Protein AF-W9T2J9-F1 (afdb_monomer_lite)

Secondary structure (DSSP, 8-state):
-HHHHHHHHHHT--S-TTHHHHHHHHHHHHTT--THHHHHHHTTHHHHHHHHHHHHHHHHHHHHHHHHHHTT---HHHHGGG---

Radius of gyration: 17.92 Å; chains: 1; bounding box: 50×19×44 Å

Foldseek 3Di:
DLVVLLVVVVVVFDLDQPSVLVSVQVSCVVVVHDNVVSVVCVVVSVVVSVVVSVVVVVVVVVVCQVVCVVVVNDDPCVVCVVVPD

pLDDT: mean 87.93, std 8.73, range [53.66, 98.06]

Sequence (85 aa):
MIILTATLASIGTAGIPGAGLIMLGLVLTAAGLPLEGVALIAGIDRILDMARTTVNVAGDLMTTTLVGRSEQELDRAIYDSGNKE

Structure (mmCIF, N/CA/C/O backbone):
data_AF-W9T2J9-F1
#
_entry.id   AF-W9T2J9-F1
#
loop_
_atom_site.group_PDB
_atom_site.id
_atom_site.type_symbol
_atom_site.label_atom_id
_atom_site.label_alt_id
_atom_site.label_comp_id
_atom_site.label_asym_id
_atom_site.label_entity_id
_atom_site.label_seq_id
_atom_site.pdbx_PDB_ins_code
_atom_site.Cartn_x
_atom_site.Cartn_y
_atom_site.Cartn_z
_atom_site.occupancy
_atom_site.B_iso_or_equiv
_atom_site.auth_seq_id
_atom_site.auth_comp_id
_atom_site.auth_asym_id
_atom_site.auth_atom_id
_atom_site.pdbx_PDB_model_num
ATOM 1 N N . MET A 1 1 ? 16.525 -4.391 -0.001 1.00 73.00 1 MET A N 1
ATOM 2 C CA . MET A 1 1 ? 16.591 -3.018 -0.545 1.00 73.00 1 MET A CA 1
ATOM 3 C C . MET A 1 1 ? 15.277 -2.585 -1.172 1.00 73.00 1 MET A C 1
ATOM 5 O O . MET A 1 1 ? 14.696 -1.662 -0.637 1.00 73.00 1 MET A O 1
ATOM 9 N N . ILE A 1 2 ? 14.751 -3.276 -2.193 1.00 82.44 2 ILE A N 1
ATOM 10 C CA . ILE A 1 2 ? 13.521 -2.861 -2.906 1.00 82.44 2 ILE A CA 1
ATOM 11 C C . ILE A 1 2 ? 12.334 -2.573 -1.970 1.00 82.44 2 ILE A C 1
ATOM 13 O O . ILE A 1 2 ? 11.790 -1.479 -2.028 1.00 82.44 2 ILE A O 1
ATOM 17 N N . ILE A 1 3 ? 11.969 -3.507 -1.079 1.00 85.62 3 ILE A N 1
ATOM 18 C CA . ILE A 1 3 ? 10.836 -3.318 -0.148 1.00 85.62 3 ILE A CA 1
ATOM 19 C C . ILE A 1 3 ? 11.072 -2.108 0.763 1.00 85.62 3 ILE A C 1
ATOM 21 O O . ILE A 1 3 ? 10.216 -1.242 0.859 1.00 85.62 3 ILE A O 1
ATOM 25 N N . LEU A 1 4 ? 12.257 -2.007 1.372 1.00 86.94 4 LEU A N 1
ATOM 26 C CA . LEU A 1 4 ? 12.608 -0.894 2.257 1.00 86.94 4 LEU A CA 1
ATOM 27 C C . LEU A 1 4 ? 12.544 0.459 1.530 1.00 86.94 4 LEU A C 1
ATOM 29 O O . LEU A 1 4 ? 11.934 1.398 2.031 1.00 86.94 4 LEU A O 1
ATOM 33 N N . THR A 1 5 ? 13.144 0.555 0.341 1.00 83.88 5 THR A N 1
ATOM 34 C CA . THR A 1 5 ? 13.120 1.773 -0.477 1.00 83.88 5 THR A CA 1
ATOM 35 C C . THR A 1 5 ? 11.698 2.121 -0.907 1.00 83.88 5 THR A C 1
ATOM 37 O O . THR A 1 5 ? 11.328 3.287 -0.840 1.00 83.88 5 THR A O 1
ATOM 40 N N . ALA A 1 6 ? 10.882 1.134 -1.287 1.00 83.75 6 ALA A N 1
ATOM 41 C CA . ALA A 1 6 ? 9.486 1.346 -1.662 1.00 83.75 6 ALA A CA 1
ATOM 42 C C . ALA A 1 6 ? 8.631 1.837 -0.481 1.00 83.75 6 ALA A C 1
ATOM 44 O O . ALA A 1 6 ? 7.857 2.777 -0.646 1.00 83.75 6 ALA A O 1
ATOM 45 N N . THR A 1 7 ? 8.806 1.264 0.715 1.00 86.44 7 THR A N 1
ATOM 46 C CA . THR A 1 7 ? 8.109 1.701 1.937 1.00 86.44 7 THR A CA 1
ATOM 47 C C . THR A 1 7 ? 8.514 3.113 2.356 1.00 86.44 7 THR A C 1
ATOM 49 O O . THR A 1 7 ? 7.672 3.909 2.755 1.00 86.44 7 THR A O 1
ATOM 52 N N . LEU A 1 8 ? 9.800 3.460 2.268 1.00 84.75 8 LEU A N 1
ATOM 53 C CA . LEU A 1 8 ? 10.251 4.815 2.598 1.00 84.75 8 LEU A CA 1
ATOM 54 C C . LEU A 1 8 ? 9.782 5.832 1.557 1.00 84.75 8 LEU A C 1
ATOM 56 O O . LEU A 1 8 ? 9.357 6.928 1.913 1.00 84.75 8 LEU A O 1
ATOM 60 N N . ALA A 1 9 ? 9.812 5.454 0.279 1.00 81.44 9 ALA A N 1
ATOM 61 C CA . ALA A 1 9 ? 9.285 6.272 -0.798 1.00 81.44 9 ALA A CA 1
ATOM 62 C C . ALA A 1 9 ? 7.788 6.556 -0.579 1.00 81.44 9 ALA A C 1
ATOM 64 O O . ALA A 1 9 ? 7.374 7.712 -0.663 1.00 81.44 9 ALA A O 1
ATOM 65 N N . SER A 1 10 ? 6.975 5.555 -0.218 1.00 78.94 10 SER A N 1
ATOM 66 C CA . SER A 1 10 ? 5.522 5.741 -0.086 1.00 78.94 10 SER A CA 1
ATOM 67 C C . SER A 1 10 ? 5.122 6.838 0.907 1.00 78.94 10 SER A C 1
ATOM 69 O O . SER A 1 10 ? 4.119 7.502 0.676 1.00 78.94 10 SER A O 1
ATOM 71 N N . ILE A 1 11 ? 5.928 7.103 1.944 1.00 81.12 11 ILE A N 1
ATOM 72 C CA . ILE A 1 11 ? 5.688 8.189 2.915 1.00 81.12 11 ILE A CA 1
ATOM 73 C C . ILE A 1 11 ? 5.664 9.570 2.233 1.00 81.12 11 ILE A C 1
ATOM 75 O O . ILE A 1 11 ? 4.882 10.436 2.612 1.00 81.12 11 ILE A O 1
ATOM 79 N N . GLY A 1 12 ? 6.507 9.785 1.220 1.00 71.50 12 GLY A N 1
ATOM 80 C CA . GLY A 1 12 ? 6.630 11.066 0.514 1.00 71.50 12 GLY A CA 1
ATOM 81 C C . GLY A 1 12 ? 5.668 11.249 -0.663 1.00 71.50 12 GLY A C 1
ATOM 82 O O . GLY A 1 12 ? 5.762 12.254 -1.367 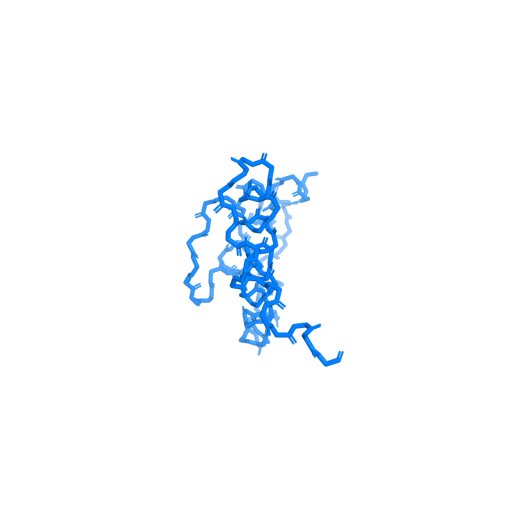1.00 71.50 12 GLY A O 1
ATOM 83 N N . THR A 1 13 ? 4.775 10.290 -0.928 1.00 69.75 13 THR A N 1
ATOM 84 C CA . THR A 1 13 ? 3.903 10.328 -2.112 1.00 69.75 13 THR A CA 1
ATOM 85 C C . THR A 1 13 ? 2.556 10.947 -1.757 1.00 69.75 13 THR A C 1
ATOM 87 O O . THR A 1 13 ? 1.755 10.330 -1.060 1.00 69.75 13 THR A O 1
ATOM 90 N N . ALA A 1 14 ? 2.271 12.152 -2.252 1.00 65.44 14 ALA A N 1
ATOM 91 C CA . ALA A 1 14 ? 0.920 12.708 -2.180 1.00 65.44 14 ALA A CA 1
ATOM 92 C C . ALA A 1 14 ? -0.062 11.859 -3.016 1.00 65.44 14 ALA A C 1
ATOM 94 O O . ALA A 1 14 ? 0.327 11.290 -4.037 1.00 65.44 14 ALA A O 1
ATOM 95 N N . GLY A 1 15 ? -1.338 11.806 -2.615 1.00 69.06 15 GLY A N 1
ATOM 96 C CA . GLY A 1 15 ? -2.410 11.066 -3.301 1.00 69.06 15 GLY A CA 1
ATOM 97 C C . GLY A 1 15 ? -2.866 11.703 -4.619 1.00 69.06 15 GLY A C 1
ATOM 98 O O . GLY A 1 15 ? -4.047 11.992 -4.789 1.00 69.06 15 GLY A O 1
ATOM 99 N N . ILE A 1 16 ? -1.933 11.978 -5.532 1.00 82.25 16 ILE A N 1
ATOM 100 C CA . ILE A 1 16 ? -2.217 12.507 -6.869 1.00 82.25 16 ILE A CA 1
ATOM 101 C C . ILE A 1 16 ? -2.222 11.374 -7.907 1.00 82.25 16 ILE A C 1
ATOM 103 O O . ILE A 1 16 ? -1.417 10.443 -7.794 1.00 82.25 16 ILE A O 1
ATOM 107 N N . PRO A 1 17 ? -3.072 11.448 -8.948 1.00 83.06 17 PRO A N 1
ATOM 108 C CA . PRO A 1 17 ? -3.087 10.442 -10.004 1.00 83.06 17 PRO A CA 1
ATOM 109 C C . PRO A 1 17 ? -1.724 10.286 -10.692 1.00 83.06 17 PRO A C 1
ATOM 111 O O . PRO A 1 17 ? -1.089 11.277 -11.059 1.00 83.06 17 PRO A O 1
ATOM 114 N N . GLY A 1 18 ? -1.294 9.042 -10.906 1.00 81.75 18 GLY A N 1
ATOM 115 C CA . GLY A 1 18 ? -0.048 8.707 -11.609 1.00 81.75 18 GLY A CA 1
ATOM 116 C C . GLY A 1 18 ? 1.235 8.813 -10.771 1.00 81.75 18 GLY A C 1
ATOM 117 O O . GLY A 1 18 ? 2.328 8.580 -11.294 1.00 81.75 18 GLY A O 1
ATOM 118 N N . ALA A 1 19 ? 1.141 9.103 -9.468 1.00 84.31 19 ALA A N 1
ATOM 119 C CA . ALA A 1 19 ? 2.314 9.185 -8.591 1.00 84.31 19 ALA A CA 1
ATOM 120 C C . ALA A 1 19 ? 3.092 7.859 -8.492 1.00 84.31 19 ALA A C 1
ATOM 122 O O . ALA A 1 19 ? 4.308 7.841 -8.290 1.00 84.31 19 ALA A O 1
ATOM 123 N N . GLY A 1 20 ? 2.414 6.726 -8.688 1.00 85.75 20 GLY A N 1
ATOM 124 C CA . GLY A 1 20 ? 3.057 5.421 -8.605 1.00 85.75 20 GLY A CA 1
ATOM 125 C C . GLY A 1 20 ? 4.025 5.100 -9.747 1.00 85.75 20 GLY A C 1
ATOM 126 O O . GLY A 1 20 ? 4.940 4.310 -9.528 1.00 85.75 20 GLY A O 1
ATOM 127 N N . LEU A 1 21 ? 3.901 5.724 -10.927 1.00 90.00 21 LEU A N 1
ATOM 128 C CA . LEU A 1 21 ? 4.913 5.590 -11.988 1.00 90.00 21 LEU A CA 1
ATOM 129 C C . LEU A 1 21 ? 6.208 6.324 -11.633 1.00 90.00 21 LEU A C 1
ATOM 131 O O . LEU A 1 21 ? 7.297 5.808 -11.883 1.00 90.00 21 LEU A O 1
ATOM 135 N N . ILE A 1 22 ? 6.089 7.493 -10.999 1.00 87.94 22 ILE A N 1
ATOM 136 C CA . ILE A 1 22 ? 7.235 8.273 -10.516 1.00 87.94 22 ILE A CA 1
ATOM 137 C C . ILE A 1 22 ? 8.003 7.451 -9.473 1.00 87.94 22 ILE A C 1
ATOM 139 O O . ILE A 1 22 ? 9.223 7.304 -9.560 1.00 87.94 22 ILE A O 1
ATOM 143 N N . MET A 1 23 ? 7.278 6.836 -8.536 1.00 88.25 23 MET A N 1
ATOM 144 C CA . MET A 1 23 ? 7.885 6.008 -7.494 1.00 88.25 23 MET A CA 1
ATOM 145 C C . MET A 1 23 ? 8.457 4.693 -8.005 1.00 88.25 23 MET A C 1
ATOM 147 O O . MET A 1 23 ? 9.516 4.271 -7.542 1.00 88.25 23 MET A O 1
ATOM 151 N N . LEU A 1 24 ? 7.824 4.072 -8.999 1.00 89.00 24 LEU A N 1
ATOM 152 C CA . LEU A 1 24 ? 8.396 2.909 -9.668 1.00 89.00 24 LEU A CA 1
ATOM 153 C C . LEU A 1 24 ? 9.748 3.255 -10.312 1.00 89.00 24 LEU A C 1
ATOM 155 O O . LEU A 1 24 ? 10.713 2.518 -10.126 1.00 89.00 24 LEU A O 1
ATOM 159 N N . GLY A 1 25 ? 9.844 4.396 -11.001 1.00 89.56 25 GLY A N 1
ATOM 160 C CA . GLY A 1 25 ? 11.101 4.868 -11.585 1.00 89.56 25 GLY A CA 1
ATOM 161 C C . GLY A 1 25 ? 12.200 5.093 -10.540 1.00 89.56 25 GLY A C 1
ATOM 162 O O . GLY A 1 25 ? 13.339 4.663 -10.740 1.00 89.56 25 GLY A O 1
ATOM 163 N N . LEU A 1 26 ? 11.851 5.687 -9.393 1.00 87.56 26 LEU A N 1
ATOM 164 C CA . LEU A 1 26 ? 12.767 5.865 -8.262 1.00 87.56 26 LEU A CA 1
ATOM 165 C C . LEU A 1 26 ? 13.283 4.521 -7.725 1.00 87.56 26 LEU A C 1
ATOM 167 O O . LEU A 1 26 ? 14.487 4.356 -7.530 1.00 87.56 26 LEU A O 1
ATOM 171 N N . VAL A 1 27 ? 12.390 3.550 -7.511 1.00 88.12 27 VAL A N 1
ATOM 172 C CA . VAL A 1 27 ? 12.742 2.230 -6.963 1.00 88.12 27 VAL A CA 1
ATOM 173 C C . VAL A 1 27 ? 13.611 1.428 -7.933 1.00 88.12 27 VAL A C 1
ATOM 175 O O . VAL A 1 27 ? 14.594 0.826 -7.501 1.00 88.12 27 VAL A O 1
ATOM 178 N N . LEU A 1 28 ? 13.295 1.437 -9.232 1.00 89.94 28 LEU A N 1
ATOM 179 C CA . LEU A 1 28 ? 14.099 0.752 -10.249 1.00 89.94 28 LEU A CA 1
ATOM 180 C C . LEU A 1 28 ? 15.497 1.369 -10.361 1.00 89.94 28 LEU A C 1
ATOM 182 O O . LEU A 1 28 ? 16.484 0.636 -10.328 1.00 89.94 28 LEU A O 1
ATOM 186 N N . THR A 1 29 ? 15.591 2.702 -10.380 1.00 88.50 29 THR A N 1
ATOM 187 C CA . THR A 1 29 ? 16.876 3.420 -10.410 1.00 88.50 29 THR A CA 1
ATOM 188 C C . THR A 1 29 ? 17.717 3.106 -9.170 1.00 88.50 29 THR A C 1
ATOM 190 O O . THR A 1 29 ? 18.895 2.777 -9.287 1.00 88.50 29 THR A O 1
ATOM 193 N N . ALA A 1 30 ? 17.112 3.130 -7.978 1.00 86.25 30 ALA A N 1
ATOM 194 C CA . ALA A 1 30 ? 17.792 2.800 -6.724 1.00 86.25 30 ALA A CA 1
ATOM 195 C C . ALA A 1 30 ? 18.242 1.328 -6.642 1.00 86.25 30 ALA A C 1
ATOM 197 O O . ALA A 1 30 ? 19.188 1.011 -5.922 1.00 86.25 30 ALA A O 1
ATOM 198 N N . ALA A 1 31 ? 17.573 0.428 -7.367 1.00 87.50 31 ALA A N 1
ATOM 199 C CA . ALA A 1 31 ? 17.931 -0.984 -7.469 1.00 87.50 31 ALA A CA 1
ATOM 200 C C . ALA A 1 31 ? 18.902 -1.296 -8.628 1.00 87.50 31 ALA A C 1
ATOM 202 O O . ALA A 1 31 ? 19.288 -2.453 -8.780 1.00 87.50 31 ALA A O 1
ATOM 203 N N . GLY A 1 32 ? 19.291 -0.301 -9.437 1.00 87.69 32 GLY A N 1
ATOM 204 C CA . GLY A 1 32 ? 20.144 -0.494 -10.616 1.00 87.69 32 GLY A CA 1
ATOM 205 C C . GLY A 1 32 ? 19.461 -1.253 -11.760 1.00 87.69 32 GLY A C 1
ATOM 206 O O . GLY A 1 32 ? 20.135 -1.928 -12.535 1.00 87.69 32 GLY A O 1
ATOM 207 N N . LEU A 1 33 ? 18.129 -1.188 -11.840 1.00 89.75 33 LEU A N 1
ATOM 208 C CA . LEU A 1 33 ? 17.320 -1.885 -12.837 1.00 89.75 33 LEU A CA 1
ATOM 209 C C . LEU A 1 33 ? 16.935 -0.965 -14.012 1.00 89.75 33 LEU A C 1
ATOM 211 O O . LEU A 1 33 ? 16.796 0.245 -13.822 1.00 89.75 33 LEU A O 1
ATOM 215 N N . PRO A 1 34 ? 16.727 -1.532 -15.215 1.00 90.69 34 PRO A N 1
ATOM 216 C CA . PRO A 1 34 ? 16.335 -0.784 -16.409 1.00 90.69 34 PRO A CA 1
ATOM 217 C C . PRO A 1 34 ? 15.000 -0.045 -16.232 1.00 90.69 34 PRO A C 1
ATOM 219 O O . PRO A 1 34 ? 14.009 -0.616 -15.765 1.00 90.69 34 PRO A O 1
ATOM 222 N N . LEU A 1 35 ? 14.965 1.228 -16.640 1.00 89.69 35 LEU A N 1
ATOM 223 C CA . LEU A 1 35 ? 13.790 2.100 -16.515 1.00 89.69 35 LEU A CA 1
ATOM 224 C C . LEU A 1 35 ? 12.728 1.803 -17.583 1.00 89.69 35 LEU A C 1
ATOM 226 O O . LEU A 1 35 ? 11.568 2.183 -17.442 1.00 89.69 35 LEU A O 1
ATOM 230 N N . GLU A 1 36 ? 13.103 1.072 -18.630 1.00 90.50 36 GLU A N 1
ATOM 231 C CA . GLU A 1 36 ? 12.231 0.616 -19.709 1.00 90.50 36 GLU A CA 1
ATOM 232 C C . GLU A 1 36 ? 11.048 -0.210 -19.173 1.00 90.50 36 GLU A C 1
ATOM 234 O O . GLU A 1 36 ? 9.960 -0.183 -19.748 1.00 90.50 36 GLU A O 1
ATOM 239 N N . GLY A 1 37 ? 11.209 -0.870 -18.018 1.00 84.81 37 GLY A N 1
ATOM 240 C CA . GLY A 1 37 ? 10.122 -1.571 -17.326 1.00 84.81 37 GLY A CA 1
ATOM 241 C C . GLY A 1 37 ? 8.971 -0.657 -16.882 1.00 84.81 37 GLY A C 1
ATOM 242 O O . GLY A 1 37 ? 7.827 -1.107 -16.806 1.00 84.81 37 GLY A O 1
ATOM 243 N N . VAL A 1 38 ? 9.230 0.637 -16.655 1.00 90.50 38 VAL A N 1
ATOM 244 C CA . VAL A 1 38 ? 8.185 1.627 -16.340 1.00 90.50 38 VAL A CA 1
ATOM 245 C C . VAL A 1 38 ? 7.249 1.821 -17.530 1.00 90.50 38 VAL A C 1
ATOM 247 O O . VAL A 1 38 ? 6.041 1.926 -17.338 1.00 90.50 38 VAL A O 1
ATOM 250 N N . ALA A 1 39 ? 7.776 1.817 -18.759 1.00 89.75 39 ALA A N 1
ATOM 251 C CA . ALA A 1 39 ? 6.978 2.018 -19.968 1.00 89.75 39 ALA A CA 1
ATOM 252 C C . ALA A 1 39 ? 5.953 0.891 -20.177 1.00 89.75 39 ALA A C 1
ATOM 254 O O . ALA A 1 39 ? 4.832 1.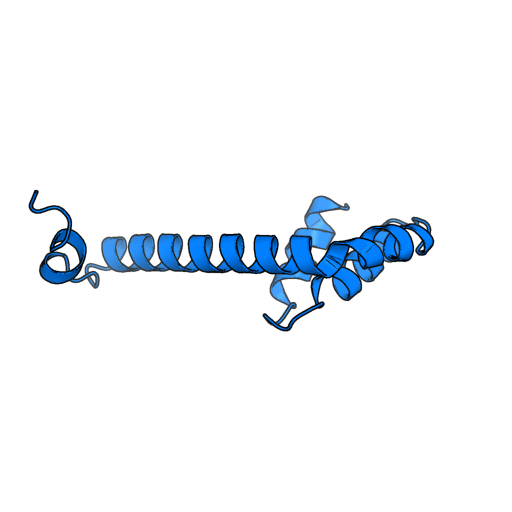150 -20.613 1.00 89.75 39 ALA A O 1
ATOM 255 N N . LEU A 1 40 ? 6.306 -0.343 -19.798 1.00 90.25 40 LEU A N 1
ATOM 256 C CA . LEU A 1 40 ? 5.384 -1.479 -19.824 1.00 90.25 40 LEU A CA 1
ATOM 257 C C . LEU A 1 40 ? 4.216 -1.277 -18.846 1.00 90.25 40 LEU A C 1
ATOM 259 O O . LEU A 1 40 ? 3.060 -1.503 -19.198 1.00 90.25 40 LEU A O 1
ATOM 263 N N . ILE A 1 41 ? 4.513 -0.826 -17.625 1.00 90.25 41 ILE A N 1
ATOM 264 C CA . ILE A 1 41 ? 3.499 -0.616 -16.583 1.00 90.25 41 ILE A CA 1
ATOM 265 C C . ILE A 1 41 ? 2.660 0.639 -16.854 1.00 90.25 41 ILE A C 1
ATOM 267 O O . ILE A 1 41 ? 1.468 0.645 -16.554 1.00 90.25 41 ILE A O 1
ATOM 271 N N . ALA A 1 42 ? 3.227 1.663 -17.495 1.00 91.25 42 ALA A N 1
ATOM 272 C CA . ALA A 1 42 ? 2.515 2.886 -17.862 1.00 91.25 42 ALA A CA 1
ATOM 273 C C . ALA A 1 42 ? 1.254 2.614 -18.703 1.00 91.25 42 ALA A C 1
ATOM 275 O O . ALA A 1 42 ? 0.252 3.308 -18.536 1.00 91.25 42 ALA A O 1
ATOM 276 N N . GLY A 1 43 ? 1.265 1.568 -19.540 1.00 90.62 43 GLY A N 1
ATOM 277 C CA . GLY A 1 43 ? 0.106 1.164 -20.343 1.00 90.62 43 GLY A CA 1
ATOM 278 C C . GLY A 1 43 ? -1.109 0.706 -19.525 1.00 90.62 43 GLY A C 1
ATOM 279 O O . GLY A 1 43 ? -2.238 0.830 -19.992 1.00 90.62 43 GLY A O 1
ATOM 280 N N . ILE A 1 44 ? -0.898 0.217 -18.300 1.00 93.06 44 ILE A N 1
ATOM 281 C CA . ILE A 1 44 ? -1.965 -0.242 -17.392 1.00 93.06 44 ILE A CA 1
ATOM 282 C C . ILE A 1 44 ? -2.073 0.599 -16.117 1.00 93.06 44 ILE A C 1
ATOM 284 O O . ILE A 1 44 ? -2.901 0.295 -15.254 1.00 93.06 44 ILE A O 1
ATOM 288 N N . ASP A 1 45 ? -1.266 1.657 -15.990 1.00 91.12 45 ASP A N 1
ATOM 289 C CA . ASP A 1 45 ? -1.145 2.429 -14.753 1.00 91.12 45 ASP A CA 1
ATOM 290 C C . ASP A 1 45 ? -2.496 2.936 -14.265 1.00 91.12 45 ASP A C 1
ATOM 292 O O . ASP A 1 45 ? -2.745 2.892 -13.075 1.00 91.12 45 ASP A O 1
ATOM 296 N N . ARG A 1 46 ? -3.433 3.295 -15.149 1.00 90.38 46 ARG A N 1
ATOM 297 C CA . ARG A 1 46 ? -4.743 3.784 -14.694 1.00 90.38 46 ARG A CA 1
ATOM 298 C C . ARG A 1 46 ? -5.535 2.791 -13.864 1.00 90.38 46 ARG A C 1
ATOM 300 O O . ARG A 1 46 ? -6.161 3.197 -12.891 1.00 90.38 46 ARG A O 1
ATOM 307 N N . ILE A 1 47 ? -5.500 1.510 -14.213 1.00 93.38 47 ILE A N 1
ATOM 308 C CA . ILE A 1 47 ? -6.192 0.481 -13.432 1.00 93.38 47 ILE A CA 1
ATOM 309 C C . ILE A 1 47 ? -5.453 0.263 -12.110 1.00 93.38 47 ILE A C 1
ATOM 311 O O . ILE A 1 47 ? -6.076 0.204 -11.050 1.00 93.38 47 ILE A O 1
ATOM 315 N N . LEU A 1 48 ? -4.121 0.196 -12.169 1.00 93.06 48 LEU A N 1
ATOM 316 C CA . LEU A 1 48 ? -3.283 0.011 -10.985 1.00 93.06 48 LEU A CA 1
ATOM 317 C C . LEU A 1 48 ? -3.397 1.185 -10.007 1.00 93.06 48 LEU A C 1
ATOM 319 O O . LEU A 1 48 ? -3.421 0.977 -8.800 1.00 93.06 48 LEU A O 1
ATOM 323 N N . ASP A 1 49 ? -3.495 2.408 -10.512 1.00 91.44 49 ASP A N 1
ATOM 324 C CA . ASP A 1 49 ? -3.566 3.631 -9.724 1.00 91.44 49 ASP A CA 1
ATOM 325 C C . ASP A 1 49 ? -4.892 3.742 -8.971 1.00 91.44 49 ASP A C 1
ATOM 327 O O . ASP A 1 49 ? -4.906 4.061 -7.781 1.00 91.44 49 ASP A O 1
ATOM 331 N N . MET A 1 50 ? -5.997 3.368 -9.624 1.00 94.00 50 MET A N 1
ATOM 332 C CA . MET A 1 50 ? -7.293 3.242 -8.958 1.00 94.00 50 MET A CA 1
ATOM 333 C C . MET A 1 50 ? -7.243 2.183 -7.856 1.00 94.00 50 MET A C 1
ATOM 335 O O . MET A 1 50 ? -7.617 2.474 -6.723 1.00 94.00 50 MET A O 1
ATOM 339 N N . ALA A 1 51 ? -6.713 0.990 -8.149 1.00 92.75 51 ALA A N 1
ATOM 340 C CA . ALA A 1 51 ? -6.593 -0.074 -7.154 1.00 92.75 51 ALA A CA 1
ATOM 341 C C . ALA A 1 51 ? -5.747 0.360 -5.944 1.00 92.75 51 ALA A C 1
ATOM 343 O O . ALA A 1 51 ? -6.168 0.160 -4.805 1.00 92.75 51 ALA A O 1
ATOM 344 N N . ARG A 1 52 ? -4.596 1.010 -6.182 1.00 90.25 52 ARG A N 1
ATOM 345 C CA . ARG A 1 52 ? -3.735 1.581 -5.129 1.00 90.25 52 ARG A CA 1
ATOM 346 C C . ARG A 1 52 ? -4.479 2.604 -4.279 1.00 90.25 52 ARG A C 1
ATOM 348 O O . ARG A 1 52 ? -4.409 2.550 -3.057 1.00 9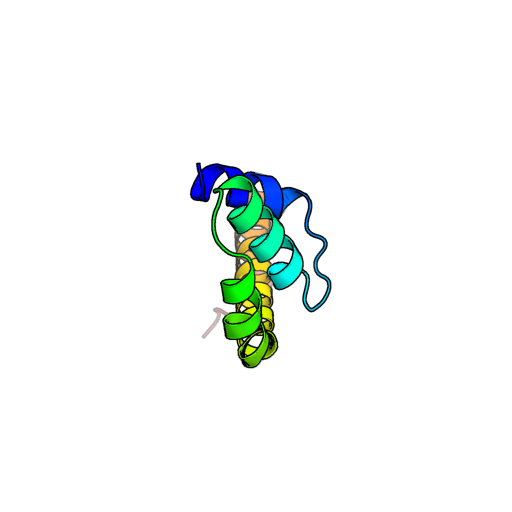0.25 52 ARG A O 1
ATOM 355 N N . THR A 1 53 ? -5.209 3.511 -4.916 1.00 90.25 53 THR A N 1
ATOM 356 C CA . THR A 1 53 ? -5.978 4.539 -4.208 1.00 90.25 53 THR A CA 1
ATOM 357 C C . THR A 1 53 ? -7.036 3.901 -3.312 1.00 90.25 53 THR A C 1
ATOM 359 O O . THR A 1 53 ? -7.144 4.256 -2.142 1.00 90.25 53 THR A O 1
ATOM 362 N N . THR A 1 54 ? -7.763 2.901 -3.817 1.00 93.12 54 THR A N 1
ATOM 363 C CA . THR A 1 54 ? -8.779 2.183 -3.040 1.00 93.12 54 THR A CA 1
ATOM 364 C C . THR A 1 54 ? -8.191 1.488 -1.814 1.00 93.12 54 THR A C 1
ATOM 366 O O . THR A 1 54 ? -8.737 1.637 -0.722 1.00 93.12 54 THR A O 1
ATOM 369 N N . VAL A 1 55 ? -7.085 0.750 -1.960 1.00 93.12 55 VAL A N 1
ATOM 370 C CA . VAL A 1 55 ? -6.486 0.041 -0.814 1.00 93.12 55 VAL A CA 1
ATOM 371 C C . VAL A 1 55 ? -5.887 0.999 0.212 1.00 93.12 55 VAL A C 1
ATOM 373 O O . VAL A 1 55 ? -6.007 0.740 1.407 1.00 93.12 55 VAL A O 1
ATOM 376 N N . ASN A 1 56 ? -5.315 2.124 -0.230 1.00 89.38 56 ASN A N 1
ATOM 377 C CA . ASN A 1 56 ? -4.784 3.143 0.673 1.00 89.38 56 ASN A CA 1
ATOM 378 C C . ASN A 1 56 ? -5.908 3.771 1.506 1.00 89.38 56 ASN A C 1
ATOM 380 O O . ASN A 1 56 ? -5.831 3.765 2.730 1.00 89.38 56 ASN A O 1
ATOM 384 N N . VAL A 1 57 ? -6.999 4.204 0.862 1.00 92.25 57 VAL A N 1
ATOM 385 C CA . VAL A 1 57 ? -8.160 4.777 1.566 1.00 92.25 57 VAL A CA 1
ATOM 386 C C . VAL A 1 57 ? -8.794 3.757 2.519 1.00 92.25 57 VAL A C 1
ATOM 388 O O . VAL A 1 57 ? -9.164 4.105 3.637 1.00 92.25 57 VAL A O 1
ATOM 391 N N . ALA A 1 58 ? -8.892 2.484 2.126 1.00 95.50 58 ALA A N 1
ATOM 392 C CA . ALA A 1 58 ? -9.394 1.433 3.012 1.00 95.50 58 ALA A CA 1
ATOM 393 C C . ALA A 1 58 ? -8.499 1.233 4.253 1.00 95.50 58 ALA A C 1
ATOM 395 O O . ALA A 1 58 ? -9.011 1.044 5.359 1.00 95.50 58 ALA A O 1
ATOM 396 N N . GLY A 1 59 ? -7.175 1.296 4.085 1.00 94.44 59 GLY A N 1
ATOM 397 C CA . GLY A 1 59 ? -6.206 1.236 5.181 1.00 94.44 59 GLY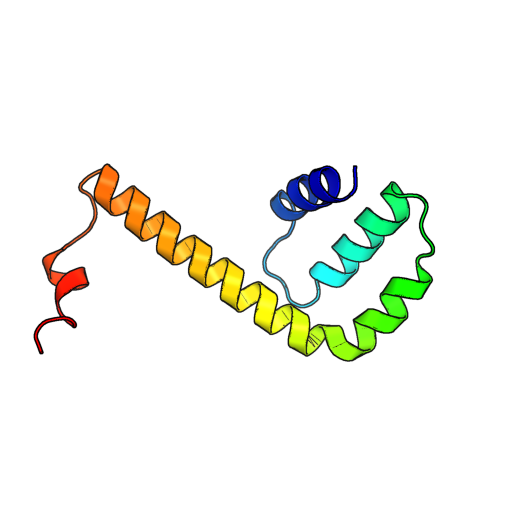 A CA 1
ATOM 398 C C . GLY A 1 59 ? -6.313 2.426 6.137 1.00 94.44 59 GLY A C 1
ATOM 399 O O . GLY A 1 59 ? -6.286 2.228 7.356 1.00 94.44 59 GLY A O 1
ATOM 400 N N . ASP A 1 60 ? -6.506 3.633 5.599 1.00 93.69 60 ASP A N 1
ATOM 401 C CA . ASP A 1 60 ? -6.726 4.848 6.388 1.00 93.69 60 ASP A CA 1
ATOM 402 C C . ASP A 1 60 ? -7.997 4.717 7.233 1.00 93.69 60 ASP A C 1
ATOM 404 O O . ASP A 1 60 ? -7.942 4.871 8.450 1.00 93.69 60 ASP A O 1
ATOM 408 N N . LEU A 1 61 ? -9.121 4.317 6.627 1.00 95.62 61 LEU A N 1
ATOM 409 C CA . LEU A 1 61 ? -10.388 4.104 7.339 1.00 95.62 61 LEU A CA 1
ATOM 410 C C . LEU A 1 61 ? -10.268 3.051 8.448 1.00 95.62 61 LEU A C 1
ATOM 412 O O . LEU A 1 61 ? -10.777 3.246 9.558 1.00 95.62 61 LEU A O 1
ATOM 416 N N . MET A 1 62 ? -9.582 1.940 8.168 1.00 96.75 62 MET A N 1
ATOM 417 C CA . MET A 1 62 ? -9.332 0.890 9.156 1.00 96.75 62 MET A CA 1
ATOM 418 C C . MET A 1 62 ? -8.514 1.430 10.333 1.00 96.75 62 MET A C 1
ATOM 420 O O . MET A 1 62 ? -8.898 1.237 11.487 1.00 96.75 62 MET A O 1
ATOM 424 N N . THR A 1 63 ? -7.433 2.157 10.047 1.00 96.69 63 THR A N 1
ATOM 425 C CA . THR A 1 63 ? -6.542 2.721 11.069 1.00 96.69 63 THR A CA 1
ATOM 426 C C . THR A 1 63 ? -7.250 3.795 11.889 1.00 96.69 63 THR A C 1
ATOM 428 O O . THR A 1 63 ? -7.182 3.761 13.114 1.00 96.69 63 THR A O 1
ATOM 431 N N . THR A 1 64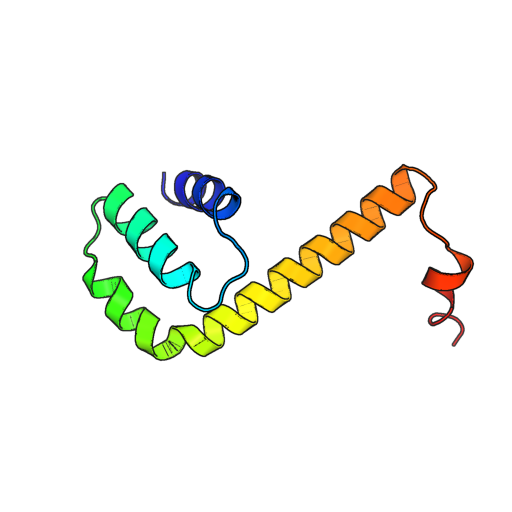 ? -7.999 4.697 11.250 1.00 96.31 64 THR A N 1
ATOM 432 C CA . THR A 1 64 ? -8.822 5.705 11.932 1.00 96.31 64 THR A CA 1
ATOM 433 C C . THR A 1 64 ? -9.831 5.052 12.869 1.00 96.31 64 THR A C 1
ATOM 435 O O . THR A 1 64 ? -9.955 5.470 14.017 1.00 96.31 64 THR A O 1
ATOM 438 N N . THR A 1 65 ? -10.508 3.990 12.427 1.00 96.19 65 THR A N 1
ATOM 439 C CA . THR A 1 65 ? -11.460 3.251 13.272 1.00 96.19 65 THR A CA 1
ATOM 440 C C . THR A 1 65 ? -10.754 2.575 14.449 1.00 96.19 65 THR A C 1
ATOM 442 O O . THR A 1 65 ? -11.235 2.623 15.582 1.00 96.19 65 THR A O 1
ATOM 445 N N . LEU A 1 66 ? -9.599 1.950 14.199 1.00 97.38 66 LEU A N 1
ATOM 446 C CA . LEU A 1 66 ? -8.805 1.275 15.222 1.00 97.38 66 LEU A CA 1
ATOM 447 C C . LEU A 1 66 ? -8.322 2.250 16.304 1.00 97.38 66 LEU A C 1
ATOM 449 O O . LEU A 1 66 ? -8.492 1.956 17.489 1.00 97.38 66 LEU A O 1
ATOM 453 N N . VAL A 1 67 ? -7.759 3.389 15.891 1.00 98.06 67 VAL A N 1
ATOM 454 C CA . VAL A 1 67 ? -7.258 4.446 16.782 1.00 98.06 67 VAL A CA 1
ATOM 455 C C . VAL A 1 67 ? -8.411 5.127 17.510 1.00 98.06 67 VAL A C 1
ATOM 457 O O . VAL A 1 67 ? -8.385 5.229 18.729 1.00 98.06 67 VAL A O 1
ATOM 460 N N . GLY A 1 68 ? -9.484 5.508 16.812 1.00 97.62 68 GLY A N 1
ATOM 461 C CA . GLY A 1 68 ? -10.663 6.094 17.458 1.00 97.62 68 GLY A CA 1
ATOM 462 C C . GLY A 1 68 ? -11.231 5.180 18.547 1.00 97.62 68 GLY A C 1
ATOM 463 O O . GLY A 1 68 ? -11.602 5.635 19.626 1.00 97.62 68 GLY A O 1
ATOM 464 N N . ARG A 1 69 ? -11.233 3.861 18.320 1.00 96.38 69 ARG A N 1
ATOM 465 C CA . ARG A 1 69 ? -11.633 2.891 19.343 1.00 96.38 69 ARG A CA 1
ATOM 466 C C . ARG A 1 69 ? -10.636 2.806 20.503 1.00 96.38 69 ARG A C 1
ATOM 468 O O . ARG A 1 69 ? -11.087 2.651 21.636 1.00 96.38 69 ARG A O 1
ATOM 475 N N . SER A 1 70 ? -9.321 2.826 20.252 1.00 97.94 70 SER A N 1
ATOM 476 C CA . SER A 1 70 ? -8.320 2.754 21.332 1.00 97.94 70 SER A CA 1
ATOM 477 C C . SER A 1 70 ? -8.391 3.977 22.239 1.00 97.94 70 SER A C 1
ATOM 479 O O . SER A 1 70 ? -8.399 3.817 23.456 1.00 97.94 70 SER A O 1
ATOM 481 N N . GLU A 1 71 ? -8.568 5.156 21.645 1.00 97.81 71 GLU A N 1
ATOM 482 C CA . GLU A 1 71 ? -8.633 6.438 22.350 1.00 97.81 71 GLU A CA 1
ATOM 483 C C . GLU A 1 71 ? -10.016 6.748 22.949 1.00 97.81 71 GLU A C 1
ATOM 485 O O . GLU A 1 71 ? -10.194 7.796 23.551 1.00 97.81 71 GLU A O 1
ATOM 490 N N . GLN A 1 72 ? -10.999 5.844 22.827 1.00 95.94 72 GLN A N 1
ATOM 491 C CA . GLN A 1 72 ? -12.394 6.060 23.258 1.00 95.94 72 GLN A CA 1
ATOM 492 C C . GLN A 1 72 ? -13.110 7.237 22.555 1.00 95.94 72 GLN A C 1
ATOM 494 O O . GLN A 1 72 ? -14.124 7.722 23.044 1.00 95.94 72 GLN A O 1
ATOM 499 N N . GLU A 1 73 ? -12.635 7.641 21.375 1.00 96.81 73 GLU A N 1
ATOM 500 C CA . GLU A 1 73 ? -13.175 8.740 20.554 1.00 96.81 73 GLU A CA 1
ATOM 501 C C . GLU A 1 73 ? -14.102 8.249 19.420 1.00 96.81 73 GLU A C 1
ATOM 503 O O . GLU A 1 73 ? -14.644 9.036 18.645 1.00 96.81 73 GLU A O 1
ATOM 508 N N . LEU A 1 74 ? -14.290 6.932 19.279 1.00 95.94 74 LEU A N 1
ATOM 509 C CA . LEU A 1 74 ? -15.199 6.357 18.286 1.00 95.94 74 LEU A CA 1
ATOM 510 C C . LEU A 1 74 ? -16.649 6.377 18.789 1.00 95.94 74 LEU A C 1
ATOM 512 O O . LEU A 1 74 ? -17.002 5.629 19.705 1.00 95.94 74 LEU A O 1
ATOM 516 N N . ASP A 1 75 ? -17.513 7.144 18.119 1.00 95.06 75 ASP A N 1
ATOM 517 C CA . ASP A 1 75 ? -18.961 7.081 18.334 1.00 95.06 75 ASP A CA 1
ATOM 518 C C . ASP A 1 75 ? -19.520 5.728 17.861 1.00 95.06 75 ASP A C 1
ATOM 520 O O . ASP A 1 75 ? -19.772 5.490 16.674 1.00 95.06 75 ASP A O 1
ATOM 524 N N . ARG A 1 76 ? -19.727 4.822 18.822 1.00 91.31 76 ARG A N 1
ATOM 525 C CA . ARG A 1 76 ? -20.285 3.490 18.567 1.00 91.31 76 ARG A CA 1
ATOM 526 C C . ARG A 1 76 ? -21.747 3.518 18.145 1.00 91.31 76 ARG A C 1
ATOM 528 O O .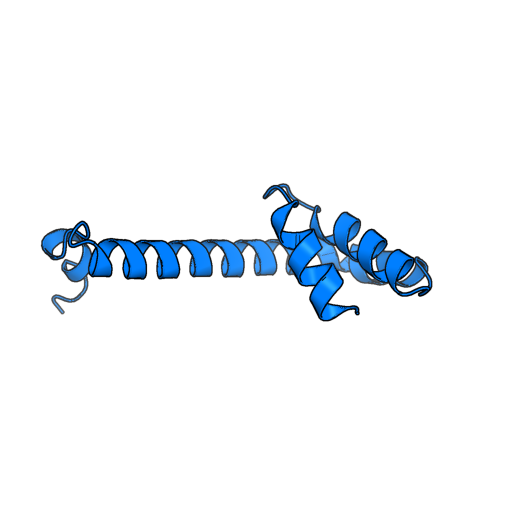 ARG A 1 76 ? -22.161 2.642 17.395 1.00 91.31 76 ARG A O 1
ATOM 535 N N . ALA A 1 77 ? -22.528 4.503 18.586 1.00 92.50 77 ALA A N 1
ATOM 536 C CA . ALA A 1 77 ? -23.934 4.579 18.207 1.00 92.50 77 ALA A CA 1
ATOM 537 C C . ALA A 1 77 ? -24.077 4.842 16.702 1.00 92.50 77 ALA A C 1
ATOM 539 O O . ALA A 1 77 ? -24.950 4.254 16.061 1.00 92.50 77 ALA A O 1
ATOM 540 N N . ILE A 1 78 ? -23.192 5.673 16.140 1.00 92.06 78 ILE A N 1
ATOM 541 C CA . ILE A 1 78 ? -23.100 5.903 14.695 1.00 92.06 78 ILE A CA 1
ATOM 542 C C . ILE A 1 78 ? -22.471 4.695 13.993 1.00 92.06 78 ILE A C 1
ATOM 544 O O . ILE A 1 78 ? -23.043 4.203 13.020 1.00 92.06 78 ILE A O 1
ATOM 548 N N . TYR A 1 79 ? -21.333 4.195 14.480 1.00 91.25 79 TYR A N 1
ATOM 549 C CA . TYR A 1 79 ? -20.605 3.093 13.838 1.00 91.25 79 TYR A CA 1
ATOM 550 C C . TYR A 1 79 ? -21.443 1.806 13.720 1.00 91.25 79 TYR A C 1
ATOM 552 O O . TYR A 1 79 ? -21.492 1.199 12.653 1.00 91.25 79 TYR A O 1
ATOM 560 N N . ASP A 1 80 ? -22.170 1.430 14.777 1.00 92.56 80 ASP A N 1
ATOM 561 C CA . ASP A 1 80 ? -22.990 0.211 14.817 1.00 92.56 80 ASP A CA 1
ATOM 562 C C . ASP A 1 80 ? -24.402 0.412 14.219 1.00 92.56 80 ASP A C 1
ATOM 564 O O . ASP A 1 80 ? -25.206 -0.521 14.178 1.00 92.56 80 ASP A O 1
ATOM 568 N N . SER A 1 81 ? -24.742 1.620 13.745 1.00 90.00 81 SER A N 1
ATOM 569 C CA . SER A 1 81 ? -26.101 1.955 13.283 1.00 90.00 81 SER A CA 1
ATOM 570 C C . SER A 1 81 ? -26.583 1.124 12.086 1.00 90.00 81 SER A C 1
ATOM 572 O O . SER A 1 81 ? -27.780 0.854 11.993 1.00 90.00 81 SER A O 1
ATOM 574 N N . GLY A 1 82 ? -25.666 0.687 11.214 1.00 75.75 82 GLY A N 1
ATOM 575 C CA . GLY A 1 82 ? -25.951 -0.145 10.038 1.00 75.75 82 GLY A CA 1
ATOM 576 C C . GLY A 1 82 ? -25.935 -1.657 10.290 1.00 75.75 82 GLY A C 1
ATOM 577 O O . GLY A 1 82 ? -26.295 -2.413 9.400 1.00 75.75 82 GLY A O 1
ATOM 578 N N . ASN A 1 83 ? -25.547 -2.103 11.489 1.00 65.38 83 ASN A N 1
ATOM 579 C CA . ASN A 1 83 ? -25.446 -3.522 11.863 1.00 65.38 83 ASN A CA 1
ATOM 580 C C . ASN A 1 83 ? -26.700 -4.032 12.606 1.00 65.38 83 ASN A C 1
ATOM 582 O O . ASN A 1 83 ? -26.643 -5.031 13.318 1.00 65.38 83 ASN A O 1
ATOM 586 N N . LYS A 1 84 ? -27.819 -3.301 12.504 1.00 58.44 84 LYS A N 1
ATOM 587 C CA . LYS A 1 84 ? -29.078 -3.568 13.225 1.00 58.44 84 LYS A CA 1
ATOM 588 C C . LYS A 1 84 ? -30.051 -4.496 12.482 1.00 58.44 84 LYS A C 1
ATOM 590 O O . LYS A 1 84 ? -31.211 -4.568 12.886 1.00 58.44 84 LYS A O 1
ATOM 595 N N . GLU A 1 85 ? -29.598 -5.173 11.431 1.00 53.66 85 GLU A N 1
ATOM 596 C CA . GLU A 1 85 ? -30.354 -6.236 10.747 1.00 53.66 85 GLU A CA 1
ATOM 597 C C . GLU A 1 85 ? -29.993 -7.623 11.287 1.00 53.66 85 GLU A C 1
ATOM 599 O O . GLU A 1 85 ? -28.782 -7.909 11.439 1.00 53.66 85 GLU A O 1
#